Protein AF-A0A2T5BZZ6-F1 (afdb_monomer)

pLDDT: mean 80.96, std 11.54, range [42.22, 94.44]

Secondary structure (DSSP, 8-state):
-HHHHHHHHHHHHHHHHHHHHHHHHHHHHHHHHHTT---HHHHHHHHHHHHHHHHHHHHHHHHHHHHHHHHHTT-HHHHHHHHHHHHHHTTSTTHHHHHHHHHHHHHSSHHHHHHHHTTS------

Foldseek 3Di:
DLVLLLVLLVVLQVVLVVLLVVLVVQLVVQQVVLVVDPDPVVNVVSNVVSVVSSVVSNVLSVLSNVLSVCSNVLAPVSLVSLLVQLVVLCVVPDPSVVSSVSSNVVSPDVVSVVSSVVPPPPPPDD

Organism: NCBI:txid1639118

Sequence (126 aa):
MDSHVKIIGILYLVFSILGIIGALVLFLTLNLIGQFIDDSEVVAILSIVATVVATVMAVCSVPGIIAGWGLLKYQEWARILTIILSALNILNFPFGTALGIYAIWALVQPETIDLFGSAAPNIQSR

Structure (mmCIF, N/CA/C/O backbone):
data_AF-A0A2T5BZZ6-F1
#
_entry.id   AF-A0A2T5BZZ6-F1
#
loop_
_atom_site.group_PDB
_atom_site.id
_atom_site.type_symbol
_atom_site.label_atom_id
_atom_site.label_alt_id
_atom_site.label_comp_id
_atom_site.label_asym_id
_atom_site.label_entity_id
_atom_site.label_seq_id
_atom_site.pdbx_PDB_ins_code
_atom_site.Cartn_x
_atom_site.Cartn_y
_atom_site.Cartn_z
_atom_site.occupancy
_atom_site.B_iso_or_equiv
_atom_site.auth_seq_id
_atom_site.auth_comp_id
_atom_site.auth_asym_id
_atom_site.auth_atom_id
_atom_site.pdbx_PDB_model_num
ATOM 1 N N . MET A 1 1 ? -21.858 1.022 15.400 1.00 59.78 1 MET A N 1
ATOM 2 C CA . MET A 1 1 ? -20.380 1.041 15.367 1.00 59.78 1 MET A CA 1
ATOM 3 C C . MET A 1 1 ? -19.829 -0.051 14.455 1.00 59.78 1 MET A C 1
ATOM 5 O O . MET A 1 1 ? -19.029 0.265 13.582 1.00 59.78 1 MET A O 1
ATOM 9 N N . ASP A 1 2 ? -20.371 -1.270 14.505 1.00 62.12 2 ASP A N 1
ATOM 10 C CA . ASP A 1 2 ? -20.029 -2.401 13.619 1.00 62.12 2 ASP A CA 1
ATOM 11 C C . ASP A 1 2 ? -20.019 -2.058 12.127 1.00 62.12 2 ASP A C 1
ATOM 13 O O . ASP A 1 2 ? -19.119 -2.470 11.395 1.00 62.12 2 ASP A O 1
ATOM 17 N N . SER A 1 3 ? -21.013 -1.291 11.669 1.00 72.00 3 SER A N 1
ATOM 18 C CA . SER A 1 3 ? -21.139 -0.901 10.263 1.00 72.00 3 SER A CA 1
ATOM 19 C C . SER A 1 3 ? -19.992 -0.001 9.800 1.00 72.00 3 SER A C 1
ATOM 21 O O . SER A 1 3 ? -19.524 -0.170 8.682 1.00 72.00 3 SER A O 1
ATOM 23 N N . HIS A 1 4 ? -19.486 0.906 10.646 1.00 75.44 4 HIS A N 1
ATOM 24 C CA . HIS A 1 4 ? -18.37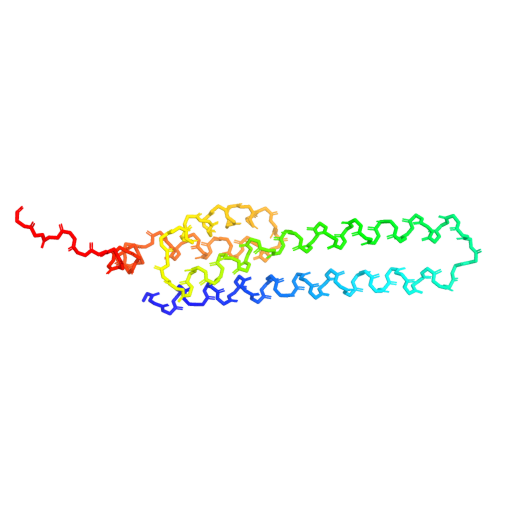2 1.794 10.283 1.00 75.44 4 HIS A CA 1
ATOM 25 C C . HIS A 1 4 ? -17.062 1.018 10.142 1.00 75.44 4 HIS A C 1
ATOM 27 O O . HIS A 1 4 ? -16.353 1.190 9.154 1.00 75.44 4 HIS A O 1
ATOM 33 N N . VAL A 1 5 ? -16.789 0.097 11.073 1.00 75.12 5 VAL A N 1
ATOM 34 C CA . VAL A 1 5 ? -15.617 -0.792 11.011 1.00 75.12 5 VAL A CA 1
ATOM 35 C C . VAL A 1 5 ? -15.670 -1.668 9.756 1.00 75.12 5 VAL A C 1
ATOM 37 O O . VAL A 1 5 ? -14.678 -1.771 9.036 1.00 75.12 5 VAL A O 1
ATOM 40 N N . LYS A 1 6 ? -16.841 -2.235 9.431 1.00 76.75 6 LYS A N 1
ATOM 41 C CA . LYS A 1 6 ? -17.039 -3.002 8.190 1.00 76.75 6 LYS A CA 1
ATOM 42 C C . LYS A 1 6 ? -16.829 -2.148 6.939 1.00 76.75 6 LYS A C 1
ATOM 44 O O . LYS A 1 6 ? -16.141 -2.597 6.028 1.00 76.75 6 LYS A O 1
ATOM 49 N N . ILE A 1 7 ? -17.370 -0.927 6.896 1.00 82.38 7 ILE A N 1
ATOM 50 C CA . ILE A 1 7 ? -17.188 -0.002 5.765 1.00 82.38 7 ILE A CA 1
ATOM 51 C C . ILE A 1 7 ? -15.703 0.311 5.558 1.00 82.38 7 ILE A C 1
ATOM 53 O O . ILE A 1 7 ? -15.234 0.253 4.427 1.00 82.38 7 ILE A O 1
ATOM 57 N N . ILE A 1 8 ? -14.948 0.580 6.627 1.00 78.94 8 ILE A N 1
ATOM 58 C CA . ILE A 1 8 ? -13.509 0.884 6.541 1.00 78.94 8 ILE A CA 1
ATOM 59 C C . ILE A 1 8 ? -12.712 -0.334 6.086 1.00 78.94 8 ILE A C 1
ATOM 61 O O . ILE A 1 8 ? -11.857 -0.208 5.211 1.00 78.94 8 ILE A O 1
ATOM 65 N N . GLY A 1 9 ? -13.016 -1.513 6.635 1.00 78.19 9 GLY A N 1
ATOM 66 C CA . GLY A 1 9 ? -12.382 -2.761 6.217 1.00 78.19 9 GLY A CA 1
ATOM 67 C C . GLY A 1 9 ? -12.603 -3.046 4.730 1.00 78.19 9 GLY A C 1
ATOM 68 O O . GLY A 1 9 ? -11.657 -3.375 4.017 1.00 78.19 9 GLY A O 1
ATOM 69 N N . ILE A 1 10 ? -13.831 -2.838 4.240 1.00 82.44 10 ILE A N 1
ATOM 70 C CA . ILE A 1 10 ? -14.166 -2.966 2.816 1.00 82.44 10 ILE A CA 1
ATOM 71 C C . ILE A 1 10 ? -13.457 -1.888 1.989 1.00 82.44 10 ILE A C 1
ATOM 73 O O . ILE A 1 10 ? -12.921 -2.217 0.936 1.00 82.44 10 ILE A O 1
ATOM 77 N N . LEU A 1 11 ? -13.403 -0.632 2.448 1.00 81.75 11 LEU A N 1
ATOM 78 C CA . LEU A 1 11 ? -12.719 0.451 1.734 1.00 81.75 11 LEU A CA 1
ATOM 79 C C . LEU A 1 11 ? -11.241 0.126 1.509 1.00 81.75 11 LEU A C 1
ATOM 81 O O . LEU A 1 11 ? -10.764 0.236 0.385 1.00 81.75 11 LEU A O 1
ATOM 85 N N . TYR A 1 12 ? -10.535 -0.306 2.557 1.00 80.44 12 TYR A N 1
ATOM 86 C CA . TYR A 1 12 ? -9.131 -0.706 2.457 1.00 80.44 12 TYR A CA 1
ATOM 87 C C . TYR A 1 12 ? -8.945 -1.889 1.507 1.00 80.44 12 TYR A C 1
ATOM 89 O O . TYR A 1 12 ? -8.041 -1.877 0.677 1.00 80.44 12 TYR A O 1
ATOM 97 N N . LEU A 1 13 ? -9.832 -2.882 1.579 1.00 81.88 13 LEU A N 1
ATOM 98 C CA . LEU A 1 13 ? -9.776 -4.061 0.722 1.00 81.88 13 LEU A CA 1
ATOM 99 C C . LEU A 1 13 ? -10.014 -3.701 -0.753 1.00 81.88 13 LEU A C 1
ATOM 101 O O . LEU A 1 13 ? -9.241 -4.111 -1.615 1.00 81.88 13 LEU A O 1
ATOM 105 N N . VAL A 1 14 ? -11.027 -2.882 -1.045 1.00 86.31 14 VAL A N 1
ATOM 106 C CA . VAL A 1 14 ? -11.317 -2.389 -2.400 1.00 86.31 14 VAL A CA 1
ATOM 107 C C . VAL A 1 14 ? -10.163 -1.536 -2.921 1.00 86.31 14 VAL A C 1
ATOM 109 O O . VAL A 1 14 ? -9.724 -1.744 -4.049 1.00 86.31 14 VAL A O 1
ATOM 112 N N . PHE A 1 15 ? -9.630 -0.618 -2.111 1.00 82.25 15 PHE A N 1
ATOM 113 C CA . PHE A 1 15 ? -8.525 0.249 -2.516 1.00 82.25 15 PHE A CA 1
ATOM 114 C C . PHE A 1 15 ? -7.249 -0.550 -2.805 1.00 82.25 15 PHE A C 1
ATOM 116 O O . PHE A 1 15 ? -6.587 -0.309 -3.810 1.00 82.25 15 PHE A O 1
ATOM 123 N N . SER A 1 16 ? -6.941 -1.560 -1.988 1.00 83.94 16 SER A N 1
ATOM 124 C CA . SER A 1 16 ? -5.824 -2.471 -2.239 1.00 83.94 16 SER A CA 1
ATOM 125 C C . SER A 1 16 ? -6.016 -3.322 -3.492 1.00 83.94 16 SER A C 1
ATOM 127 O O . SER A 1 16 ? -5.068 -3.500 -4.253 1.00 83.94 16 SER A O 1
ATOM 129 N N . ILE A 1 17 ? -7.224 -3.837 -3.741 1.00 87.56 17 ILE A N 1
ATOM 130 C CA . ILE A 1 17 ? -7.514 -4.587 -4.971 1.00 87.56 17 ILE A CA 1
ATOM 131 C C . ILE A 1 17 ? -7.357 -3.679 -6.192 1.00 87.56 17 ILE A C 1
ATOM 133 O O . ILE A 1 17 ? -6.719 -4.074 -7.165 1.00 87.56 17 ILE A O 1
ATOM 137 N N . LEU A 1 18 ? -7.875 -2.450 -6.134 1.00 87.38 18 LEU A N 1
ATOM 138 C CA . LEU A 1 18 ? -7.681 -1.458 -7.190 1.00 87.38 18 LEU A CA 1
ATOM 139 C C . LEU A 1 18 ? -6.200 -1.119 -7.387 1.00 87.38 18 LEU A C 1
ATOM 141 O O . LEU A 1 18 ? -5.769 -0.988 -8.528 1.00 87.38 18 LEU A O 1
ATOM 145 N N . GLY A 1 19 ? -5.412 -1.038 -6.313 1.00 85.38 19 GLY A N 1
ATOM 146 C CA . GLY A 1 19 ? -3.962 -0.848 -6.377 1.00 85.38 19 GLY A CA 1
ATOM 147 C C . GLY A 1 19 ? -3.250 -1.978 -7.125 1.00 85.38 19 GLY A C 1
ATOM 148 O O . GLY A 1 19 ? -2.431 -1.711 -8.003 1.00 85.38 19 GLY A O 1
ATOM 149 N N . ILE A 1 20 ? -3.617 -3.234 -6.851 1.00 88.06 20 ILE A N 1
ATOM 150 C CA . ILE A 1 20 ? -3.078 -4.411 -7.554 1.00 88.06 20 ILE A CA 1
ATOM 151 C C . ILE A 1 20 ? -3.506 -4.421 -9.024 1.00 88.06 20 ILE A C 1
ATOM 153 O O . ILE A 1 20 ? -2.679 -4.664 -9.900 1.00 88.06 20 ILE A O 1
ATOM 157 N N . ILE A 1 21 ? -4.778 -4.133 -9.312 1.00 91.62 21 ILE A N 1
ATOM 158 C CA . ILE A 1 21 ? -5.274 -4.038 -10.691 1.00 91.62 21 ILE A CA 1
ATOM 159 C C . ILE A 1 21 ? -4.536 -2.921 -11.434 1.00 91.62 21 ILE A C 1
ATOM 161 O O . ILE A 1 21 ? -4.086 -3.135 -12.553 1.00 91.62 21 ILE A O 1
ATOM 165 N N . GLY A 1 22 ? -4.352 -1.757 -10.810 1.00 88.94 22 GLY A N 1
ATOM 166 C CA . GLY A 1 22 ? -3.592 -0.644 -11.374 1.00 88.94 22 GLY A CA 1
ATOM 167 C C . GLY A 1 22 ? -2.138 -1.018 -11.664 1.00 88.94 22 GLY A C 1
ATOM 168 O O . GLY A 1 22 ? -1.646 -0.728 -12.751 1.00 88.94 22 GLY A O 1
ATOM 169 N N . ALA A 1 23 ? -1.478 -1.725 -10.742 1.00 90.31 23 ALA A N 1
ATOM 170 C CA . ALA A 1 23 ? -0.124 -2.239 -10.940 1.00 90.31 23 ALA A CA 1
ATOM 171 C C . ALA A 1 23 ? -0.046 -3.214 -12.126 1.00 90.31 23 ALA A C 1
ATOM 173 O O . ALA A 1 23 ? 0.867 -3.119 -12.945 1.00 90.31 23 ALA A O 1
ATOM 174 N N . LEU A 1 24 ? -1.025 -4.115 -12.253 1.00 92.94 24 LEU A N 1
ATOM 175 C CA . LEU A 1 24 ? -1.108 -5.062 -13.364 1.00 92.94 24 LEU A CA 1
ATOM 176 C C . LEU A 1 24 ? -1.353 -4.348 -14.696 1.00 92.94 24 LEU A C 1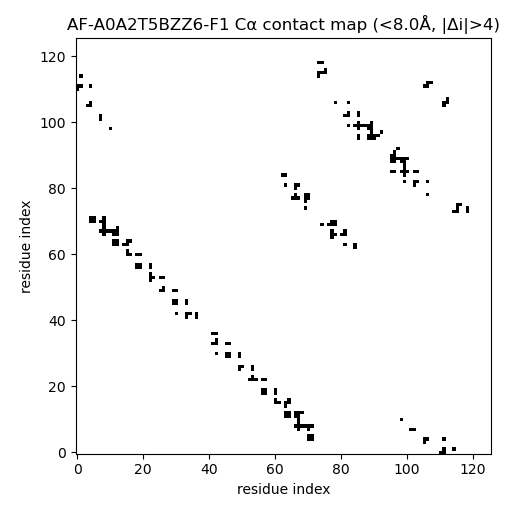
ATOM 178 O O . LEU A 1 24 ? -0.675 -4.634 -15.678 1.00 92.94 24 LEU A O 1
ATOM 182 N N . VAL A 1 25 ? -2.296 -3.404 -14.733 1.00 93.75 25 VAL A N 1
ATOM 183 C CA . VAL A 1 25 ? -2.597 -2.616 -15.932 1.00 93.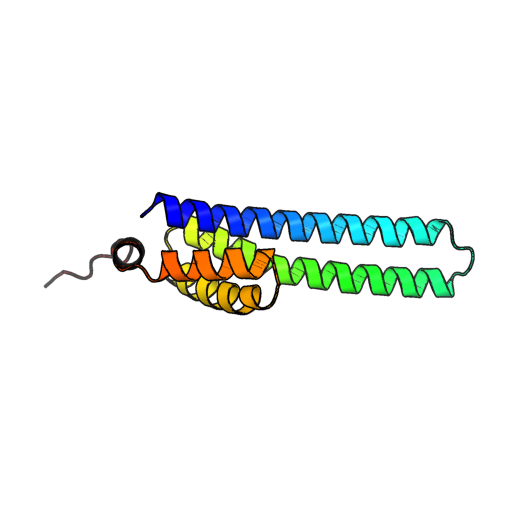75 25 VAL A CA 1
ATOM 184 C C . VAL A 1 25 ? -1.360 -1.847 -16.378 1.00 93.75 25 VAL A C 1
ATOM 186 O O . VAL A 1 25 ? -1.012 -1.939 -17.548 1.00 93.75 25 VAL A O 1
ATOM 189 N N . LEU A 1 26 ? -0.676 -1.155 -15.459 1.00 91.38 26 LEU A N 1
ATOM 190 C CA . LEU A 1 26 ? 0.555 -0.413 -15.737 1.00 91.38 26 LEU A CA 1
ATOM 191 C C . LEU A 1 26 ? 1.666 -1.329 -16.268 1.00 91.38 26 LEU A C 1
ATOM 193 O O . LEU A 1 26 ? 2.325 -1.004 -17.253 1.00 91.38 26 LEU A O 1
ATOM 197 N N . PHE A 1 27 ? 1.860 -2.489 -15.638 1.00 92.44 27 PHE A N 1
ATOM 198 C CA . PHE A 1 27 ? 2.835 -3.474 -16.094 1.00 92.44 27 PHE A CA 1
ATOM 199 C C . PHE A 1 27 ? 2.544 -3.924 -17.529 1.00 92.44 27 PHE A C 1
ATOM 201 O O . PHE A 1 27 ? 3.444 -3.937 -18.370 1.00 92.44 27 PHE A O 1
ATOM 208 N N . LEU A 1 28 ? 1.288 -4.264 -17.825 1.00 93.31 28 LEU A N 1
ATOM 209 C CA . LEU A 1 28 ? 0.876 -4.722 -19.147 1.00 93.31 28 LEU A CA 1
ATOM 210 C C . LEU A 1 28 ? 0.993 -3.620 -20.200 1.00 93.31 28 LEU A C 1
ATOM 212 O O . LEU A 1 28 ? 1.511 -3.893 -21.278 1.00 93.31 28 LEU A O 1
ATOM 216 N N . THR A 1 29 ? 0.567 -2.384 -19.916 1.00 92.94 29 THR A N 1
ATOM 217 C CA . THR A 1 29 ? 0.685 -1.282 -20.883 1.00 92.94 29 THR A CA 1
ATOM 218 C C . THR A 1 29 ? 2.133 -0.939 -21.182 1.00 92.94 29 THR A C 1
ATOM 220 O O . THR A 1 29 ? 2.468 -0.792 -22.353 1.00 92.94 29 THR A O 1
ATOM 223 N N . LEU A 1 30 ? 3.009 -0.856 -20.177 1.00 91.31 30 LEU A N 1
ATOM 224 C CA . LEU A 1 30 ? 4.423 -0.550 -20.409 1.00 91.31 30 LEU A CA 1
ATOM 225 C C . LEU A 1 30 ? 5.114 -1.642 -21.236 1.00 91.31 30 LEU A C 1
ATOM 227 O O . LEU A 1 30 ? 5.819 -1.328 -22.193 1.00 91.31 30 LEU A O 1
ATOM 231 N N . ASN A 1 31 ? 4.866 -2.920 -20.934 1.00 90.69 31 ASN A N 1
ATOM 232 C CA . ASN A 1 31 ? 5.427 -4.016 -21.729 1.00 90.69 31 ASN A CA 1
ATOM 233 C C . ASN A 1 31 ? 4.809 -4.093 -23.138 1.00 90.69 31 ASN A C 1
ATOM 235 O O . ASN A 1 31 ? 5.519 -4.411 -24.087 1.00 90.69 31 ASN A O 1
ATOM 239 N N . LEU A 1 32 ? 3.520 -3.768 -23.300 1.00 92.50 32 LEU A N 1
ATOM 240 C CA . LEU A 1 32 ? 2.862 -3.712 -24.609 1.00 92.50 32 LEU A CA 1
ATOM 241 C C . LEU A 1 32 ? 3.438 -2.592 -25.482 1.00 92.50 32 LEU A C 1
ATOM 243 O O . LEU A 1 32 ? 3.715 -2.822 -26.653 1.00 92.50 32 LEU A O 1
ATOM 247 N N . ILE A 1 33 ? 3.664 -1.403 -24.913 1.00 91.06 33 ILE A N 1
ATOM 248 C CA . ILE A 1 33 ? 4.312 -0.282 -25.611 1.00 91.06 33 ILE A CA 1
ATOM 249 C C . ILE A 1 33 ? 5.721 -0.681 -26.059 1.00 91.06 33 ILE A C 1
ATOM 251 O O . ILE A 1 33 ? 6.111 -0.368 -27.180 1.00 91.06 33 ILE A O 1
ATOM 255 N N . GLY A 1 34 ? 6.449 -1.430 -25.225 1.00 90.31 34 GLY A N 1
ATOM 256 C CA . GLY A 1 34 ? 7.765 -1.969 -25.568 1.00 90.31 34 GLY A CA 1
ATOM 257 C C . GLY A 1 34 ? 7.779 -2.834 -26.834 1.00 90.31 34 GLY A C 1
ATOM 258 O O . GLY A 1 34 ? 8.781 -2.849 -27.533 1.00 90.31 34 GLY A O 1
ATOM 259 N N . GLN A 1 35 ? 6.673 -3.495 -27.197 1.00 90.06 35 GLN A N 1
ATOM 260 C CA . GLN A 1 35 ? 6.607 -4.293 -28.432 1.00 90.06 35 GLN A CA 1
ATOM 261 C C . GLN A 1 35 ? 6.588 -3.449 -29.714 1.00 90.06 35 GLN A C 1
ATOM 263 O O . GLN A 1 35 ? 6.828 -3.983 -30.792 1.00 90.06 35 GLN A O 1
ATOM 268 N N . PHE A 1 36 ? 6.300 -2.150 -29.609 1.00 91.94 36 PHE A N 1
ATOM 269 C CA . PHE A 1 36 ? 6.297 -1.214 -30.736 1.00 91.94 36 PHE A CA 1
ATOM 270 C C . PHE A 1 36 ? 7.603 -0.409 -30.847 1.00 91.94 36 PHE A C 1
ATOM 272 O O . PHE A 1 36 ? 7.679 0.520 -31.649 1.00 91.94 36 PHE A O 1
ATOM 279 N N . ILE A 1 37 ? 8.611 -0.726 -30.027 1.00 92.81 37 ILE A N 1
ATOM 280 C CA . ILE A 1 37 ? 9.915 -0.059 -30.003 1.00 92.81 37 ILE A CA 1
ATOM 281 C C . ILE A 1 37 ? 10.959 -1.006 -30.608 1.00 92.81 37 ILE A C 1
ATOM 283 O O . ILE A 1 37 ? 11.166 -2.102 -30.096 1.00 92.81 37 ILE A O 1
ATOM 287 N N . ASP A 1 38 ? 11.645 -0.564 -31.665 1.00 91.06 38 ASP A N 1
ATOM 288 C CA . ASP A 1 38 ? 12.681 -1.361 -32.350 1.00 91.06 38 ASP A CA 1
ATOM 289 C C . ASP A 1 38 ? 14.042 -1.362 -31.621 1.00 91.06 38 ASP A C 1
ATOM 291 O O . ASP A 1 38 ? 14.937 -2.140 -31.952 1.00 91.06 38 ASP A O 1
ATOM 295 N N . ASP A 1 39 ? 14.215 -0.501 -30.615 1.00 93.56 39 ASP A N 1
ATOM 296 C CA . ASP A 1 39 ? 15.431 -0.413 -29.807 1.00 93.56 39 ASP A CA 1
ATOM 297 C C . ASP A 1 39 ? 15.375 -1.365 -28.599 1.00 93.56 39 ASP A C 1
ATOM 299 O O . ASP A 1 39 ? 14.668 -1.130 -27.613 1.00 93.56 39 ASP A O 1
ATOM 303 N N . SER A 1 40 ? 16.165 -2.439 -28.659 1.00 90.00 40 SER A N 1
ATOM 304 C CA . SER A 1 40 ? 16.230 -3.459 -27.608 1.00 90.00 40 SER A CA 1
ATOM 305 C C . SER A 1 40 ? 16.712 -2.938 -26.249 1.00 90.00 40 SER A C 1
ATOM 307 O O . SER A 1 40 ? 16.324 -3.493 -25.220 1.00 90.00 40 SER A O 1
ATOM 309 N N . GLU A 1 41 ? 17.545 -1.893 -26.217 1.00 93.19 41 GLU A N 1
ATOM 310 C CA . GLU A 1 41 ? 18.035 -1.308 -24.964 1.00 93.19 41 GLU A CA 1
ATOM 311 C C . GLU A 1 41 ? 16.904 -0.555 -24.254 1.00 93.19 41 GLU A C 1
ATOM 313 O O . GLU A 1 41 ? 16.672 -0.740 -23.055 1.00 93.19 41 GLU A O 1
ATOM 318 N N . VAL A 1 42 ? 16.116 0.209 -25.016 1.00 91.44 42 VAL A N 1
ATOM 319 C CA . VAL A 1 42 ? 14.941 0.929 -24.505 1.00 91.44 42 VAL A CA 1
ATOM 320 C C . VAL A 1 42 ? 13.885 -0.043 -23.978 1.00 91.44 42 VAL A C 1
ATOM 322 O O . VAL A 1 42 ? 13.337 0.177 -22.896 1.00 91.44 42 VAL A O 1
ATOM 325 N N . VAL A 1 43 ? 13.626 -1.145 -24.691 1.00 93.25 43 VAL A N 1
ATOM 326 C CA . VAL A 1 43 ? 12.673 -2.180 -24.252 1.00 93.25 43 VAL A CA 1
ATOM 327 C C . VAL A 1 43 ? 13.111 -2.827 -22.937 1.00 93.25 43 VAL A C 1
ATOM 329 O O 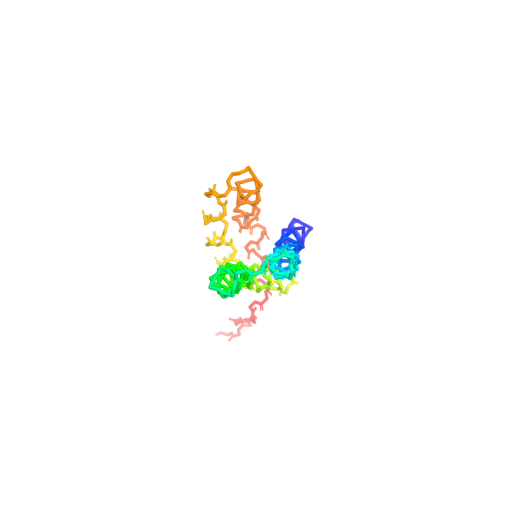. VAL A 1 43 ? 12.284 -3.013 -22.039 1.00 93.25 43 VAL A O 1
ATOM 332 N N . ALA A 1 44 ? 14.404 -3.128 -22.783 1.00 92.12 44 ALA A N 1
ATOM 333 C CA . ALA A 1 44 ? 14.935 -3.707 -21.552 1.00 92.12 44 ALA A CA 1
ATOM 334 C C . ALA A 1 44 ? 14.760 -2.757 -20.357 1.00 92.12 44 ALA A C 1
ATOM 336 O O . ALA A 1 44 ? 14.240 -3.164 -19.316 1.00 92.12 44 ALA A O 1
ATOM 337 N N . ILE A 1 45 ? 15.121 -1.479 -20.516 1.00 92.94 45 ILE A N 1
ATOM 338 C CA . ILE A 1 45 ? 14.956 -0.465 -19.465 1.00 92.94 45 ILE A CA 1
ATOM 339 C C . ILE A 1 45 ? 13.475 -0.309 -19.104 1.00 92.94 45 ILE A C 1
ATOM 341 O O . ILE A 1 45 ? 13.123 -0.317 -17.922 1.00 92.94 45 ILE A O 1
ATOM 345 N N . LEU A 1 46 ? 12.595 -0.222 -20.104 1.00 92.75 46 LEU A N 1
ATOM 346 C CA . LEU A 1 46 ? 11.158 -0.071 -19.897 1.00 92.75 46 LEU A CA 1
ATOM 347 C C . LEU A 1 46 ? 10.563 -1.258 -19.130 1.00 92.75 46 LEU A C 1
ATOM 349 O O . LEU A 1 46 ? 9.778 -1.052 -18.206 1.00 92.75 46 LEU A O 1
ATOM 353 N N . SER A 1 47 ? 10.966 -2.489 -19.461 1.00 91.62 47 SER A N 1
ATOM 354 C CA . SER A 1 47 ? 10.492 -3.693 -18.771 1.00 91.62 47 SER A CA 1
ATOM 355 C C . SER A 1 47 ? 10.981 -3.753 -17.320 1.00 91.62 47 SER A C 1
ATOM 357 O O . SER A 1 47 ? 10.206 -4.085 -16.418 1.00 91.62 47 SER A O 1
ATOM 359 N N . ILE A 1 48 ? 12.232 -3.356 -17.056 1.00 94.06 48 ILE A N 1
ATOM 360 C CA . ILE A 1 48 ? 12.764 -3.260 -15.689 1.00 94.06 48 ILE A CA 1
ATOM 361 C C . ILE A 1 48 ? 11.968 -2.228 -14.887 1.00 94.06 48 ILE A C 1
ATOM 363 O O . ILE A 1 48 ? 11.501 -2.537 -13.791 1.00 94.06 48 ILE A O 1
ATOM 367 N N . VAL A 1 49 ? 11.758 -1.028 -15.435 1.00 93.56 49 VAL A N 1
ATOM 368 C CA . VAL A 1 49 ? 10.977 0.031 -14.776 1.00 93.56 49 VAL A CA 1
ATOM 369 C C . VAL A 1 49 ? 9.549 -0.441 -14.511 1.00 93.56 49 VAL A C 1
ATOM 371 O O . VAL A 1 49 ? 9.070 -0.321 -13.384 1.00 93.56 49 VAL A O 1
ATOM 374 N N . ALA A 1 50 ? 8.889 -1.040 -15.505 1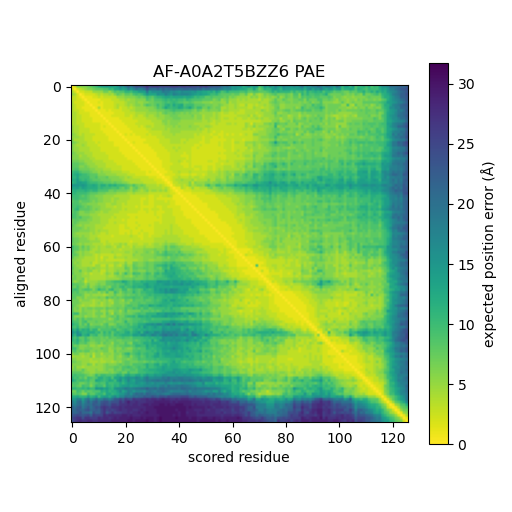.00 92.44 50 ALA A N 1
ATOM 375 C CA . ALA A 1 50 ? 7.546 -1.589 -15.361 1.00 92.44 50 ALA A CA 1
ATOM 376 C C . ALA A 1 50 ? 7.478 -2.631 -14.240 1.00 92.44 50 ALA A C 1
ATOM 378 O O . ALA A 1 50 ? 6.582 -2.579 -13.398 1.00 92.44 50 ALA A O 1
ATOM 379 N N . THR A 1 51 ? 8.450 -3.543 -14.195 1.00 92.44 51 THR A N 1
ATOM 380 C CA . THR A 1 51 ? 8.525 -4.603 -13.185 1.00 92.44 51 THR A CA 1
ATOM 381 C C . THR A 1 51 ? 8.736 -4.025 -11.791 1.00 92.44 51 THR A C 1
ATOM 383 O O . THR A 1 51 ? 8.011 -4.388 -10.865 1.00 92.44 51 THR A O 1
ATOM 386 N N . VAL A 1 52 ? 9.693 -3.108 -11.621 1.00 94.44 52 VAL A N 1
ATOM 387 C CA . VAL A 1 52 ? 9.994 -2.502 -10.316 1.00 94.44 52 VAL A CA 1
ATOM 388 C C . VAL A 1 52 ? 8.798 -1.703 -9.809 1.00 94.44 52 VAL A C 1
ATOM 390 O O . VAL A 1 52 ? 8.357 -1.925 -8.683 1.00 94.44 52 VAL A O 1
ATOM 393 N N . VAL A 1 53 ? 8.226 -0.824 -10.636 1.00 92.38 53 VAL A N 1
ATOM 394 C CA . VAL A 1 53 ? 7.091 0.020 -10.234 1.00 92.38 53 VAL A CA 1
ATOM 395 C C . VAL A 1 53 ? 5.869 -0.835 -9.896 1.00 92.38 53 VAL A C 1
ATOM 397 O O . VAL A 1 53 ? 5.273 -0.649 -8.834 1.00 92.38 53 VAL A O 1
ATOM 400 N N . ALA A 1 54 ? 5.528 -1.815 -10.738 1.00 91.06 54 ALA A N 1
ATOM 401 C CA . ALA A 1 54 ? 4.399 -2.706 -10.481 1.00 91.06 54 ALA A CA 1
ATOM 402 C C . ALA A 1 54 ? 4.601 -3.541 -9.208 1.00 91.06 54 ALA A C 1
ATOM 404 O O . ALA A 1 54 ? 3.671 -3.691 -8.415 1.00 91.06 54 ALA A O 1
ATOM 405 N N . THR A 1 55 ? 5.821 -4.031 -8.969 1.00 90.56 55 THR A N 1
ATOM 406 C CA . THR A 1 55 ? 6.147 -4.800 -7.759 1.00 90.56 55 THR A CA 1
ATOM 407 C C . THR A 1 55 ? 6.019 -3.937 -6.509 1.00 90.56 55 THR A C 1
ATOM 409 O O . THR A 1 55 ? 5.388 -4.358 -5.542 1.00 90.56 55 THR A O 1
ATOM 412 N N . VAL A 1 56 ? 6.554 -2.713 -6.523 1.00 89.81 56 VAL A N 1
ATOM 413 C CA . VAL A 1 56 ? 6.441 -1.782 -5.390 1.00 89.81 56 VAL A CA 1
ATOM 414 C C . VAL A 1 56 ? 4.974 -1.453 -5.105 1.00 89.81 56 VAL A C 1
ATOM 416 O O . VAL A 1 56 ? 4.541 -1.560 -3.958 1.00 89.81 56 VAL A O 1
ATOM 419 N N . MET A 1 57 ? 4.176 -1.142 -6.132 1.00 88.62 57 MET A N 1
ATOM 420 C CA . MET A 1 57 ? 2.736 -0.894 -5.969 1.00 88.62 57 MET A CA 1
ATOM 421 C C . MET A 1 57 ? 1.992 -2.110 -5.399 1.00 88.62 57 MET A C 1
ATOM 423 O O . MET A 1 57 ? 1.148 -1.961 -4.509 1.00 88.62 57 MET A O 1
ATOM 427 N N . ALA A 1 58 ? 2.312 -3.317 -5.873 1.00 87.12 58 ALA A N 1
ATOM 428 C CA . ALA A 1 58 ? 1.711 -4.549 -5.377 1.00 87.12 58 ALA A CA 1
ATOM 429 C C . ALA A 1 58 ? 2.066 -4.792 -3.903 1.00 87.12 58 ALA A C 1
ATOM 431 O O . ALA A 1 58 ? 1.173 -5.035 -3.092 1.00 87.12 58 ALA A O 1
ATOM 432 N N . VAL A 1 59 ? 3.342 -4.648 -3.528 1.00 88.50 59 VAL A N 1
ATOM 433 C CA . VAL A 1 59 ? 3.814 -4.807 -2.142 1.00 88.50 59 VAL A CA 1
ATOM 434 C C . VAL A 1 59 ? 3.161 -3.781 -1.216 1.00 88.50 59 VAL A C 1
ATOM 436 O O . VAL A 1 59 ? 2.704 -4.149 -0.136 1.00 88.50 59 VAL A O 1
ATOM 439 N N . CYS A 1 60 ? 3.028 -2.522 -1.642 1.00 82.44 60 CYS A N 1
ATOM 440 C CA . CYS A 1 60 ? 2.314 -1.495 -0.878 1.00 82.44 60 CYS A CA 1
ATOM 441 C C . CYS A 1 60 ? 0.813 -1.794 -0.714 1.00 82.44 60 CYS A C 1
ATOM 443 O O . CYS A 1 60 ? 0.205 -1.341 0.255 1.00 82.44 60 CYS A O 1
ATOM 445 N N . SER A 1 61 ? 0.212 -2.582 -1.611 1.00 84.88 61 SER A N 1
ATOM 446 C CA . SER A 1 61 ? -1.207 -2.955 -1.537 1.00 84.88 61 SER A CA 1
ATOM 447 C C . SER A 1 61 ? -1.481 -4.087 -0.537 1.00 84.88 61 SER A C 1
ATOM 449 O O . SER A 1 61 ? -2.561 -4.121 0.060 1.00 84.88 61 SER A O 1
ATOM 451 N N . VAL A 1 62 ? -0.509 -4.978 -0.302 1.00 86.00 62 VAL A N 1
ATOM 452 C CA . VAL A 1 62 ? -0.599 -6.110 0.645 1.00 86.00 62 VAL A CA 1
ATOM 453 C C . VAL A 1 62 ? -1.028 -5.698 2.062 1.00 86.00 62 VAL A C 1
ATOM 455 O O . VAL A 1 62 ? -1.993 -6.278 2.569 1.00 86.00 62 VAL A O 1
ATOM 458 N N . PRO A 1 63 ? -0.393 -4.715 2.731 1.00 81.75 63 PRO A N 1
ATOM 459 C CA . PRO A 1 63 ? -0.767 -4.357 4.096 1.00 81.75 63 PRO A CA 1
ATOM 460 C C . PRO A 1 63 ? -2.197 -3.809 4.197 1.00 81.75 63 PRO A C 1
ATOM 462 O O . PRO A 1 63 ? -2.852 -4.042 5.210 1.00 81.75 63 PRO A O 1
ATOM 465 N N . GLY A 1 64 ? -2.730 -3.175 3.145 1.00 81.94 64 GLY A N 1
ATOM 466 C CA . GLY A 1 64 ? -4.135 -2.755 3.108 1.00 81.94 64 GLY A CA 1
ATOM 467 C C . GLY A 1 64 ? -5.123 -3.930 3.037 1.00 81.94 64 GLY A C 1
ATOM 468 O O . GLY A 1 64 ? -6.162 -3.890 3.694 1.00 81.94 64 GLY A O 1
ATOM 469 N N . ILE A 1 65 ? -4.768 -5.027 2.353 1.00 84.00 65 ILE A N 1
ATOM 470 C CA . ILE A 1 65 ? -5.564 -6.271 2.353 1.00 84.00 65 ILE A CA 1
ATOM 471 C C . ILE A 1 65 ? -5.557 -6.901 3.745 1.00 84.00 65 ILE A C 1
ATOM 473 O O . ILE A 1 65 ? -6.606 -7.292 4.257 1.00 84.00 65 ILE A O 1
ATOM 477 N N . ILE A 1 66 ? -4.378 -6.978 4.369 1.00 86.38 66 ILE A N 1
ATOM 478 C CA . ILE A 1 66 ? -4.205 -7.537 5.713 1.00 86.38 66 ILE A CA 1
ATOM 479 C C . ILE A 1 66 ? -5.016 -6.727 6.736 1.00 86.38 66 ILE A C 1
ATOM 481 O O . ILE A 1 66 ? -5.742 -7.306 7.545 1.00 86.38 66 ILE A O 1
ATOM 485 N N . ALA A 1 67 ? -4.942 -5.396 6.666 1.00 81.06 67 ALA A N 1
ATOM 486 C CA . ALA A 1 67 ? -5.714 -4.484 7.502 1.00 81.06 67 ALA A CA 1
ATOM 487 C C . ALA A 1 67 ? -7.227 -4.651 7.297 1.00 81.06 67 ALA A C 1
ATOM 489 O O . ALA A 1 67 ? -7.961 -4.845 8.266 1.00 81.06 67 ALA A O 1
ATOM 490 N N . GLY A 1 68 ? -7.688 -4.658 6.041 1.00 82.62 68 GLY A N 1
ATOM 491 C CA . GLY A 1 68 ? -9.099 -4.843 5.705 1.00 82.62 68 GLY A CA 1
ATOM 492 C C . GL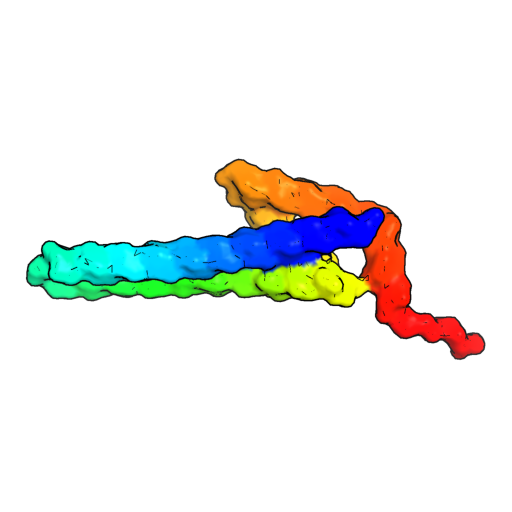Y A 1 68 ? -9.651 -6.178 6.206 1.00 82.62 68 GLY A C 1
ATOM 493 O O . GLY A 1 68 ? -10.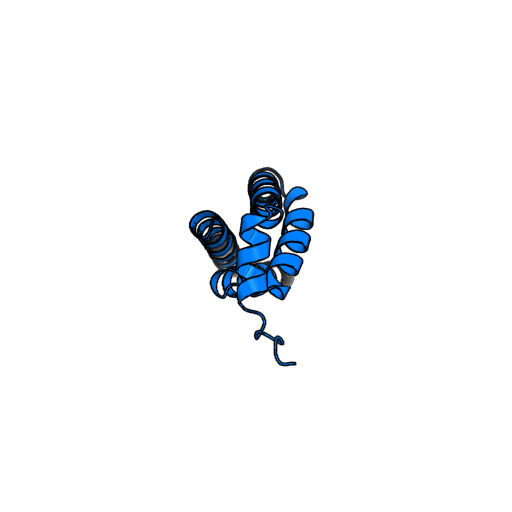700 -6.218 6.850 1.00 82.62 68 GLY A O 1
ATOM 494 N N . TRP A 1 69 ? -8.918 -7.273 5.993 1.00 83.38 69 TRP A N 1
ATOM 495 C CA . TRP A 1 69 ? -9.325 -8.597 6.465 1.00 83.38 69 TRP A CA 1
ATOM 496 C C . TRP A 1 69 ? -9.321 -8.691 7.996 1.00 83.38 69 TRP A C 1
ATOM 498 O O . TRP A 1 69 ? -10.257 -9.228 8.594 1.00 83.38 69 TRP A O 1
ATOM 508 N N . GLY A 1 70 ? -8.301 -8.136 8.648 1.00 81.56 70 GLY A N 1
ATOM 509 C CA . GLY A 1 70 ? -8.206 -8.118 10.102 1.00 81.56 70 GLY A CA 1
ATOM 510 C C . GLY A 1 70 ? -9.319 -7.297 10.770 1.00 81.56 70 GLY A C 1
ATOM 511 O O . GLY A 1 70 ? -9.858 -7.732 11.790 1.00 81.56 70 GLY A O 1
ATOM 512 N N . LEU A 1 71 ? -9.731 -6.169 10.170 1.00 81.75 71 LEU A N 1
ATOM 513 C CA . LEU A 1 71 ? -10.885 -5.384 10.634 1.00 81.75 71 LEU A CA 1
ATOM 514 C C . LEU A 1 71 ? -12.191 -6.173 10.536 1.00 81.75 71 LEU A C 1
ATOM 516 O O . LEU A 1 71 ? -12.991 -6.149 11.467 1.00 81.75 71 LEU A O 1
ATOM 520 N N . LEU A 1 72 ? -12.402 -6.898 9.432 1.00 79.44 72 LEU A N 1
ATOM 521 C CA . LEU A 1 72 ? -13.607 -7.712 9.232 1.00 79.44 72 LEU A CA 1
ATOM 522 C C . LEU A 1 72 ? -13.709 -8.881 10.222 1.00 79.44 72 LEU A C 1
ATOM 524 O O . LEU A 1 72 ? -14.809 -9.355 10.496 1.00 79.44 72 LEU A O 1
ATOM 528 N N . LYS A 1 73 ? -12.574 -9.336 10.764 1.00 80.50 73 LYS A N 1
ATOM 529 C CA . LYS A 1 73 ? -12.499 -10.353 11.822 1.00 80.50 73 LYS A CA 1
ATOM 530 C C . LYS A 1 73 ? -12.463 -9.772 13.239 1.00 80.50 73 LYS A C 1
ATOM 532 O O . LYS A 1 73 ? -12.218 -10.532 14.175 1.00 80.50 73 LYS A O 1
ATOM 537 N N . TYR A 1 74 ? -12.670 -8.463 13.394 1.00 76.50 74 TYR A N 1
ATOM 538 C CA . TYR A 1 74 ? -12.637 -7.764 14.681 1.00 76.50 74 TYR A CA 1
ATOM 539 C C . TYR A 1 74 ? -11.386 -8.084 15.515 1.00 76.50 74 TYR A C 1
ATOM 541 O O . TYR A 1 74 ? -11.454 -8.308 16.718 1.00 76.50 74 TYR A O 1
ATOM 549 N N . GLN A 1 75 ? -10.220 -8.127 14.867 1.00 79.38 75 GLN A N 1
ATOM 550 C CA . GLN A 1 75 ? -8.952 -8.402 15.539 1.00 79.38 75 GLN A CA 1
ATOM 551 C C . GLN A 1 75 ? -8.284 -7.112 16.040 1.00 79.38 75 GLN A C 1
ATOM 553 O O . GLN A 1 75 ? -8.094 -6.174 15.266 1.00 79.38 75 GLN A O 1
ATOM 558 N N . GLU A 1 76 ? -7.847 -7.077 17.303 1.00 75.44 76 GLU A N 1
ATOM 559 C CA . GLU A 1 76 ? -7.187 -5.897 17.895 1.00 75.44 76 GLU A CA 1
ATOM 560 C C . GLU A 1 76 ? -5.908 -5.476 17.157 1.00 75.44 76 GLU A C 1
ATOM 562 O O . GLU A 1 76 ? -5.674 -4.284 16.939 1.00 75.44 76 GLU A O 1
ATOM 567 N N . TRP A 1 77 ? -5.105 -6.439 16.691 1.00 80.31 77 TRP A N 1
ATOM 568 C CA . TRP A 1 77 ? -3.879 -6.156 15.936 1.00 80.31 77 TRP A CA 1
ATOM 569 C C . TRP A 1 77 ? -4.165 -5.413 14.623 1.00 80.31 77 TRP A C 1
ATOM 571 O O . TRP A 1 77 ? -3.378 -4.565 14.198 1.00 80.31 77 TRP A O 1
ATOM 581 N N . ALA A 1 78 ? -5.318 -5.676 14.003 1.00 80.69 78 ALA A N 1
ATOM 582 C CA . ALA A 1 78 ? -5.722 -5.042 12.756 1.00 80.69 78 ALA A CA 1
ATOM 583 C C . ALA A 1 78 ? -6.107 -3.575 12.957 1.00 80.69 78 ALA A C 1
ATOM 585 O O . ALA A 1 78 ? -5.865 -2.752 12.074 1.00 80.69 78 ALA A O 1
ATOM 586 N N . ARG A 1 79 ? -6.643 -3.226 14.135 1.00 80.50 79 ARG A N 1
ATOM 587 C CA . ARG A 1 79 ? -6.917 -1.835 14.514 1.00 80.50 79 ARG A CA 1
ATOM 588 C C . ARG A 1 79 ? -5.628 -1.017 14.509 1.00 80.50 79 ARG A C 1
ATOM 590 O O . ARG A 1 79 ? -5.570 0.022 13.857 1.00 80.50 79 ARG A O 1
ATOM 597 N N . ILE A 1 80 ? -4.586 -1.514 15.177 1.00 82.81 80 ILE A N 1
ATOM 598 C CA . ILE A 1 80 ? -3.281 -0.839 15.264 1.00 82.81 80 ILE A CA 1
ATOM 599 C C . ILE A 1 80 ? -2.657 -0.700 13.870 1.00 82.81 80 ILE A C 1
ATOM 601 O O . ILE A 1 80 ? -2.254 0.396 13.483 1.00 82.81 80 ILE A O 1
ATOM 605 N N . LEU A 1 81 ? -2.645 -1.784 13.086 1.00 83.81 81 LEU A N 1
ATOM 606 C CA . LEU A 1 81 ? -2.120 -1.780 11.717 1.00 83.81 81 LEU A CA 1
ATOM 607 C C . LEU A 1 81 ? -2.830 -0.745 10.836 1.00 83.81 81 LEU A C 1
ATOM 609 O O . LEU A 1 81 ? -2.183 0.006 10.109 1.00 83.81 81 LEU A O 1
ATOM 613 N N . THR A 1 82 ? -4.155 -0.661 10.944 1.00 83.81 82 THR A N 1
ATOM 614 C CA . THR A 1 82 ? -4.966 0.272 10.153 1.00 83.81 82 THR A CA 1
ATOM 615 C C . THR A 1 82 ? -4.747 1.718 10.569 1.00 83.81 82 THR A C 1
ATOM 617 O O . THR A 1 82 ? -4.734 2.587 9.705 1.00 83.81 82 THR A O 1
ATOM 620 N N . ILE A 1 83 ? -4.519 2.001 11.854 1.00 83.19 83 ILE A N 1
ATOM 621 C CA . ILE A 1 83 ? -4.156 3.350 12.316 1.00 83.19 83 ILE A CA 1
ATOM 622 C C . ILE A 1 83 ? -2.807 3.776 11.719 1.00 83.19 83 ILE A C 1
ATOM 624 O O . ILE A 1 83 ? -2.701 4.881 11.188 1.00 83.19 83 ILE A O 1
ATOM 628 N N . ILE A 1 84 ? -1.805 2.890 11.730 1.00 85.12 84 ILE A N 1
ATOM 629 C CA . ILE A 1 84 ? -0.488 3.156 11.127 1.00 85.12 84 ILE A CA 1
ATOM 630 C C . ILE A 1 84 ? -0.629 3.409 9.620 1.00 85.12 84 ILE A C 1
ATOM 632 O O . ILE A 1 84 ? -0.143 4.416 9.106 1.00 85.12 84 ILE A O 1
ATOM 636 N N . LEU A 1 85 ? -1.348 2.532 8.915 1.00 82.38 85 LEU A N 1
ATOM 637 C CA . LEU A 1 85 ? -1.635 2.683 7.485 1.00 82.38 85 LEU A CA 1
ATOM 638 C C . LEU A 1 85 ? -2.395 3.972 7.178 1.00 82.38 85 LEU A C 1
ATOM 640 O O . LEU A 1 85 ? -2.117 4.621 6.176 1.00 82.38 85 LEU A O 1
ATOM 644 N N . SER A 1 86 ? -3.317 4.373 8.049 1.00 81.94 86 SER A N 1
ATOM 645 C CA . SER A 1 86 ? -4.096 5.599 7.887 1.00 81.94 86 SER A CA 1
ATOM 646 C C . SER A 1 86 ? -3.229 6.843 8.026 1.00 81.94 86 SER A C 1
ATOM 648 O O . SER A 1 86 ? -3.381 7.770 7.236 1.00 81.94 86 SER A O 1
ATOM 650 N N . ALA A 1 87 ? -2.276 6.848 8.962 1.00 82.62 87 ALA A N 1
ATOM 651 C CA . ALA A 1 87 ? -1.301 7.928 9.086 1.00 82.62 87 ALA A CA 1
ATOM 652 C C . ALA A 1 87 ? -0.425 8.057 7.827 1.00 82.62 87 ALA A C 1
ATOM 654 O O . ALA A 1 87 ? -0.199 9.167 7.350 1.00 82.62 87 ALA A O 1
ATOM 655 N N . LEU A 1 88 ? 0.004 6.932 7.244 1.00 81.50 88 LEU A N 1
ATOM 656 C CA . LEU A 1 88 ? 0.734 6.927 5.971 1.00 81.50 88 LEU A CA 1
ATOM 657 C C . LEU A 1 88 ? -0.146 7.400 4.806 1.00 81.50 88 LEU A C 1
ATOM 659 O O . LEU A 1 88 ? 0.297 8.185 3.971 1.00 81.50 88 LEU A O 1
ATOM 663 N N . ASN A 1 89 ? -1.408 6.971 4.768 1.00 77.38 89 ASN A N 1
ATOM 664 C CA . ASN A 1 89 ? -2.350 7.349 3.718 1.00 77.38 89 ASN A CA 1
ATOM 665 C C . ASN A 1 89 ? -2.725 8.832 3.747 1.00 77.38 89 ASN A C 1
ATOM 667 O O . ASN A 1 89 ? -3.049 9.372 2.694 1.00 77.38 89 ASN A O 1
ATOM 671 N N . ILE A 1 90 ? -2.615 9.522 4.887 1.00 81.00 90 ILE A N 1
ATOM 672 C CA . ILE A 1 90 ? -2.831 10.975 4.951 1.00 81.00 90 ILE A CA 1
ATOM 673 C C . ILE A 1 90 ? -1.896 11.746 4.013 1.00 81.00 90 ILE A C 1
ATOM 675 O O . ILE A 1 90 ? -2.312 12.771 3.471 1.00 81.00 90 ILE A O 1
ATOM 679 N N . LEU A 1 91 ? -0.694 11.223 3.752 1.00 77.69 91 LEU A N 1
ATOM 680 C CA . LEU A 1 91 ? 0.260 11.806 2.806 1.00 77.69 91 LEU A CA 1
ATOM 681 C C . LEU A 1 91 ? -0.182 11.654 1.337 1.00 77.69 91 LEU A C 1
ATOM 683 O O . LEU A 1 91 ? 0.266 12.414 0.482 1.00 77.69 91 LEU A O 1
ATOM 687 N N . ASN A 1 92 ? -1.084 10.714 1.038 1.00 72.19 92 ASN A N 1
ATOM 688 C CA . ASN A 1 92 ? -1.624 10.473 -0.301 1.00 72.19 92 ASN A CA 1
ATOM 689 C C . ASN A 1 92 ? -2.901 11.300 -0.541 1.00 72.19 92 ASN A C 1
ATOM 691 O O . ASN A 1 92 ? -4.024 10.801 -0.439 1.00 72.19 92 ASN A O 1
ATOM 695 N N . PHE A 1 93 ? -2.745 12.582 -0.874 1.00 74.06 93 PHE A N 1
ATOM 696 C CA . PHE A 1 93 ? -3.868 13.475 -1.186 1.00 74.06 93 PHE A CA 1
ATOM 697 C C . PHE A 1 93 ? -4.424 13.225 -2.605 1.00 74.06 93 PHE A C 1
ATOM 699 O O . PHE A 1 93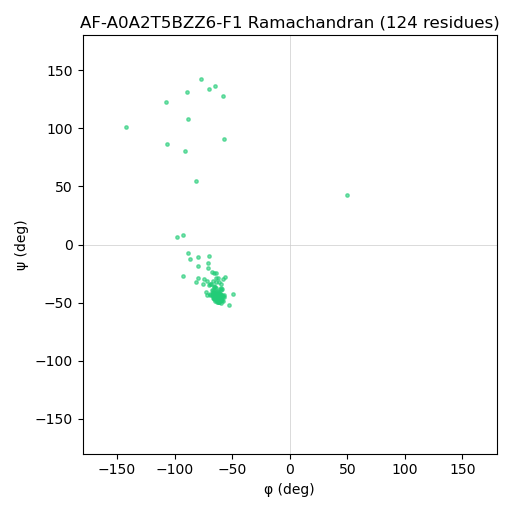 ? -3.632 13.017 -3.525 1.00 74.06 93 PHE A O 1
ATOM 706 N N . PRO A 1 94 ? -5.752 13.291 -2.849 1.00 71.88 94 PRO A N 1
ATOM 707 C CA . PRO A 1 94 ? -6.845 13.585 -1.907 1.00 71.88 94 PRO A CA 1
ATOM 708 C C . PRO A 1 94 ? -7.491 12.349 -1.257 1.00 71.88 94 PRO A C 1
ATOM 710 O O . PRO A 1 94 ? -8.039 12.438 -0.157 1.00 71.88 94 PRO A O 1
ATOM 713 N N . PHE A 1 95 ? -7.451 11.193 -1.924 1.00 73.94 95 PHE A N 1
ATOM 714 C CA . PHE A 1 95 ? -8.221 10.016 -1.509 1.00 73.94 95 PHE A CA 1
ATOM 715 C C . PHE A 1 95 ? -7.664 9.341 -0.252 1.00 73.94 95 PHE A C 1
ATOM 717 O O . PHE A 1 95 ? -8.435 8.959 0.627 1.00 73.94 95 PHE A O 1
ATOM 724 N N . GLY A 1 96 ? -6.340 9.231 -0.130 1.00 72.25 96 GLY A N 1
ATOM 725 C CA . GLY A 1 96 ? -5.694 8.654 1.048 1.00 72.25 96 GLY A CA 1
ATOM 726 C C . GLY A 1 96 ? -5.919 9.498 2.302 1.00 72.25 96 GLY A C 1
ATOM 727 O O . GLY A 1 96 ? -6.155 8.943 3.372 1.00 72.25 96 GLY A O 1
ATOM 728 N N . THR A 1 97 ? -5.960 10.826 2.175 1.00 78.50 97 THR A N 1
ATOM 729 C CA . THR A 1 97 ? -6.276 11.733 3.288 1.00 78.50 97 THR A CA 1
ATOM 730 C C . THR A 1 97 ? -7.694 11.547 3.811 1.00 78.50 97 THR A C 1
ATOM 732 O O . THR A 1 97 ? -7.880 11.390 5.017 1.00 78.50 97 THR A O 1
ATOM 735 N N . ALA A 1 98 ? -8.693 11.498 2.925 1.00 81.81 98 ALA A N 1
ATOM 736 C CA . ALA A 1 98 ? -10.078 11.260 3.330 1.00 81.81 98 ALA A CA 1
ATOM 737 C C . ALA A 1 98 ? -10.238 9.894 4.020 1.00 81.81 98 ALA A C 1
ATOM 739 O O . ALA A 1 98 ? -10.848 9.792 5.086 1.00 81.81 98 ALA A O 1
ATOM 740 N N . LEU A 1 99 ? -9.634 8.855 3.436 1.00 79.12 99 LEU A N 1
ATOM 741 C CA . LEU A 1 99 ? -9.688 7.490 3.948 1.00 79.12 99 LEU A CA 1
ATOM 742 C C . LEU A 1 99 ? -8.956 7.363 5.293 1.00 79.12 99 LEU A C 1
ATOM 744 O O . LEU A 1 99 ? -9.479 6.750 6.221 1.00 79.12 99 LEU A O 1
ATOM 748 N N . GLY A 1 100 ? -7.791 7.999 5.429 1.00 82.31 100 GLY A N 1
ATOM 749 C CA . GLY A 1 100 ? -6.991 7.995 6.649 1.00 82.31 100 GLY A CA 1
ATOM 750 C C . GLY A 1 100 ? -7.678 8.705 7.816 1.00 82.31 100 GLY A C 1
ATOM 751 O O . GLY A 1 100 ? -7.765 8.142 8.906 1.00 82.31 100 GLY A O 1
ATOM 752 N N . ILE A 1 101 ? -8.239 9.899 7.590 1.00 84.25 101 ILE A N 1
ATOM 753 C CA . ILE A 1 101 ? -8.979 10.637 8.627 1.00 84.25 101 ILE A CA 1
ATOM 754 C C . ILE A 1 101 ? -10.209 9.840 9.075 1.00 84.25 101 ILE A C 1
ATOM 756 O O . ILE A 1 101 ? -10.432 9.680 10.276 1.00 84.25 101 ILE A O 1
ATOM 760 N N . TYR A 1 102 ? -10.984 9.302 8.127 1.00 84.06 102 TYR A N 1
ATOM 761 C CA . TYR A 1 102 ? -12.185 8.528 8.443 1.00 84.06 102 TYR A CA 1
ATOM 762 C C . TYR A 1 102 ? -11.861 7.248 9.224 1.00 84.06 102 TYR A C 1
ATOM 764 O O . TYR A 1 102 ? -12.532 6.930 10.207 1.00 84.06 102 TYR A O 1
ATOM 772 N N . ALA A 1 103 ? -10.800 6.543 8.827 1.00 82.75 103 ALA A N 1
ATOM 773 C CA . ALA A 1 103 ? -10.356 5.333 9.500 1.00 82.75 103 ALA A CA 1
ATOM 774 C C . ALA A 1 103 ? -9.879 5.608 10.934 1.00 82.75 103 ALA A C 1
ATOM 776 O O . ALA A 1 103 ? -10.301 4.905 11.850 1.00 82.75 103 ALA A O 1
ATOM 777 N N . ILE A 1 104 ? -9.067 6.650 11.152 1.00 83.88 104 ILE A N 1
ATOM 778 C CA . ILE A 1 104 ? -8.616 7.038 12.498 1.00 83.88 104 ILE A CA 1
ATOM 779 C C . ILE A 1 104 ? -9.815 7.424 13.367 1.00 83.88 104 ILE A C 1
ATOM 781 O O . ILE A 1 104 ? -9.959 6.904 14.470 1.00 83.88 104 ILE A O 1
ATOM 785 N N . TRP A 1 105 ? -10.704 8.284 12.865 1.00 85.75 105 TRP A N 1
ATOM 786 C CA . TRP A 1 105 ? -11.870 8.743 13.622 1.00 85.75 105 TRP A CA 1
ATOM 787 C C . TRP A 1 105 ? -12.770 7.586 14.075 1.00 85.75 105 TRP A C 1
ATOM 789 O O . TRP A 1 105 ? -13.184 7.546 15.231 1.00 85.75 105 TRP A O 1
ATOM 799 N N . ALA A 1 106 ? -13.042 6.620 13.198 1.00 81.00 106 ALA A N 1
ATOM 800 C CA . ALA A 1 106 ? -13.903 5.489 13.532 1.00 81.00 106 ALA A CA 1
ATOM 801 C C . ALA A 1 106 ? -13.225 4.446 14.440 1.00 81.00 106 ALA A C 1
ATOM 803 O O . ALA A 1 106 ? -13.898 3.832 15.267 1.00 81.00 106 ALA A O 1
ATOM 804 N N . LEU A 1 107 ? -11.910 4.227 14.296 1.00 78.19 107 LEU A N 1
ATOM 805 C CA . LEU A 1 107 ? -11.165 3.225 15.076 1.00 78.19 107 LEU A CA 1
ATOM 806 C C . LEU A 1 107 ? -10.797 3.697 16.488 1.00 78.19 107 LEU A C 1
ATOM 808 O O . LEU A 1 107 ? -10.483 2.862 17.335 1.00 78.19 107 LEU A O 1
ATOM 812 N N . VAL A 1 108 ? -10.827 5.007 16.742 1.00 79.81 108 VAL A N 1
ATOM 813 C CA . VAL A 1 108 ? -10.542 5.608 18.057 1.00 79.81 108 VAL A CA 1
ATOM 814 C C . VAL A 1 108 ? -11.788 5.679 18.952 1.00 79.81 108 VAL A C 1
ATOM 816 O O . VAL A 1 108 ? -11.658 5.895 20.154 1.00 79.81 108 VAL A O 1
ATOM 819 N N . GLN A 1 109 ? -12.991 5.462 18.411 1.00 79.31 109 GLN A N 1
ATOM 820 C CA . GLN A 1 109 ? -14.223 5.537 19.204 1.00 79.31 109 GLN A CA 1
ATOM 821 C C . GLN A 1 109 ? -14.284 4.434 20.280 1.00 79.31 109 GLN A C 1
ATOM 823 O O . GLN A 1 109 ? -13.959 3.281 19.978 1.00 79.31 109 GLN A O 1
ATOM 828 N N . PRO A 1 110 ? -14.696 4.755 21.522 1.00 69.88 110 PRO A N 1
ATOM 829 C CA . PRO A 1 110 ? -14.714 3.806 22.638 1.00 69.88 110 PRO A CA 1
ATOM 830 C C . PRO A 1 110 ? -15.605 2.587 22.373 1.00 69.88 110 PRO A C 1
ATOM 832 O O . PRO A 1 110 ? -15.235 1.470 22.712 1.00 69.88 110 PRO A O 1
ATOM 835 N N . GLU A 1 111 ? -16.709 2.757 21.654 1.00 69.94 111 GLU A N 1
ATOM 836 C CA . GLU A 1 111 ? -17.594 1.662 21.256 1.00 69.94 111 GLU A CA 1
ATOM 837 C C . GLU A 1 111 ? -16.919 0.703 20.265 1.00 69.94 111 GLU A C 1
ATOM 839 O O . GLU A 1 111 ? -17.197 -0.496 20.251 1.00 69.94 111 GLU A O 1
ATOM 844 N N . THR A 1 112 ? -16.015 1.217 19.425 1.00 69.88 112 THR A N 1
ATOM 845 C CA . THR A 1 112 ? -15.176 0.391 18.555 1.00 69.88 112 THR A CA 1
ATOM 846 C C . THR A 1 112 ? -14.159 -0.379 19.395 1.00 69.88 112 THR A C 1
ATOM 848 O O . THR A 1 112 ? -13.959 -1.568 19.162 1.00 69.88 112 THR A O 1
ATOM 851 N N . ILE A 1 113 ? -13.546 0.264 20.395 1.00 71.19 113 ILE A N 1
ATOM 852 C CA . ILE A 1 113 ? -12.584 -0.366 21.313 1.00 71.19 113 ILE A CA 1
ATOM 853 C C . ILE A 1 113 ? -13.228 -1.546 22.052 1.00 71.19 113 ILE A C 1
ATOM 855 O O . ILE A 1 113 ? -12.641 -2.628 22.061 1.00 71.19 113 ILE A O 1
ATOM 859 N N . ASP A 1 114 ? -14.445 -1.378 22.568 1.00 72.06 114 ASP A N 1
ATOM 860 C CA . ASP A 1 114 ? -15.187 -2.439 23.260 1.00 72.06 114 ASP A CA 1
ATOM 861 C C . ASP A 1 114 ? -15.535 -3.618 22.338 1.00 72.06 114 ASP A C 1
ATOM 863 O O . ASP A 1 114 ? -15.526 -4.776 22.767 1.00 72.06 114 ASP A O 1
ATOM 867 N N . LEU A 1 115 ? -15.773 -3.352 21.049 1.00 71.06 115 LEU A N 1
ATOM 868 C CA . LEU A 1 115 ? -16.030 -4.391 20.049 1.00 71.06 115 LEU A CA 1
ATOM 869 C C . LEU A 1 115 ? -14.821 -5.296 19.803 1.00 71.06 115 LEU A C 1
ATOM 871 O O . LEU A 1 115 ? -14.974 -6.493 19.568 1.00 71.06 115 LEU A O 1
ATOM 875 N N . PHE A 1 116 ? -13.624 -4.712 19.840 1.00 68.81 116 PHE A N 1
ATOM 876 C CA . PHE A 1 116 ? -12.374 -5.445 19.678 1.00 68.81 116 PHE A CA 1
ATOM 877 C C . PHE A 1 116 ? -11.934 -6.122 20.994 1.00 68.81 116 PHE A C 1
ATOM 879 O O . PHE A 1 116 ? -11.402 -7.230 20.947 1.00 68.81 116 PHE A O 1
ATOM 886 N N . GLY A 1 117 ? -12.231 -5.516 22.152 1.00 64.12 117 GLY A N 1
ATOM 887 C CA . GLY A 1 117 ? -11.919 -6.064 23.479 1.00 64.12 117 GLY A CA 1
ATOM 888 C C . GLY A 1 117 ? -12.828 -7.220 23.919 1.00 64.12 117 GLY A C 1
ATOM 889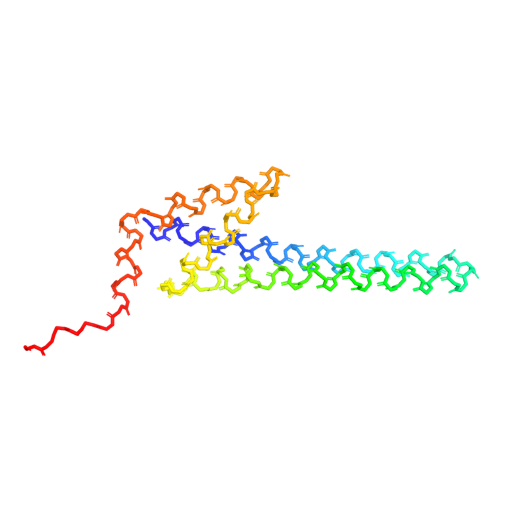 O O . GLY A 1 117 ? -12.376 -8.134 24.605 1.00 64.12 117 GLY A O 1
ATOM 890 N N . SER A 1 118 ? -14.087 -7.257 23.468 1.00 55.03 118 SER A N 1
ATOM 891 C CA . SER A 1 118 ? -15.036 -8.345 23.788 1.00 55.03 118 SER A CA 1
ATOM 892 C C . SER A 1 118 ? -14.703 -9.687 23.107 1.00 55.03 118 SER A C 1
ATOM 894 O O . SER A 1 118 ? -15.305 -10.709 23.431 1.00 55.03 118 SER A O 1
ATOM 896 N N . ALA A 1 119 ? -13.752 -9.699 22.164 1.00 50.97 119 ALA A N 1
ATOM 897 C CA . ALA A 1 119 ? -13.218 -10.909 21.535 1.00 50.97 119 ALA A CA 1
ATOM 898 C C . ALA A 1 119 ? -12.026 -11.519 22.304 1.00 50.97 119 ALA A C 1
ATOM 900 O O . ALA A 1 119 ? -11.576 -12.616 21.961 1.00 50.97 119 ALA A O 1
ATOM 901 N N . ALA A 1 120 ? -11.511 -10.842 23.339 1.00 46.03 120 ALA A N 1
ATOM 902 C CA . ALA A 1 120 ? -10.546 -11.433 24.256 1.00 46.03 120 ALA A CA 1
ATOM 903 C C . ALA A 1 120 ? -11.256 -12.493 25.122 1.00 46.03 120 ALA A C 1
ATOM 905 O O . ALA A 1 120 ? -12.350 -12.234 25.631 1.00 46.03 120 ALA A O 1
ATOM 906 N N . PRO A 1 121 ? -10.678 -13.698 25.300 1.00 43.94 121 PRO A N 1
ATOM 907 C CA . PRO A 1 121 ? -11.282 -14.708 26.150 1.00 43.94 121 PRO A CA 1
ATOM 908 C C . PRO A 1 121 ? -11.437 -14.121 27.547 1.00 43.94 121 PRO A C 1
ATOM 910 O O . PRO A 1 121 ? -10.490 -13.577 28.107 1.00 43.94 121 PRO A O 1
ATOM 913 N N . ASN A 1 122 ? -12.652 -14.213 28.078 1.00 46.56 122 ASN A N 1
ATOM 914 C CA . ASN A 1 122 ? -12.997 -13.794 29.422 1.00 46.56 122 ASN A CA 1
ATOM 915 C C . ASN A 1 122 ? -12.108 -14.534 30.441 1.00 46.56 122 ASN A C 1
ATOM 917 O O . ASN A 1 122 ? -12.455 -15.622 30.897 1.00 46.56 122 ASN A O 1
ATOM 921 N N . ILE A 1 123 ? -10.959 -13.954 30.806 1.00 55.66 123 ILE A N 1
ATOM 922 C CA . ILE A 1 123 ? -10.160 -14.375 31.963 1.00 55.66 123 ILE A CA 1
ATOM 923 C C . ILE A 1 123 ? -10.789 -13.744 33.215 1.00 55.66 123 ILE A C 1
ATOM 925 O O . ILE A 1 123 ? -10.148 -13.030 33.977 1.00 55.66 123 ILE A O 1
ATOM 929 N N . GLN A 1 124 ? -12.085 -13.978 33.418 1.00 51.41 124 GLN A N 1
ATOM 930 C CA . GLN A 1 124 ? -12.703 -13.899 34.733 1.00 51.41 124 GLN A CA 1
ATOM 931 C C . GLN A 1 124 ? -12.975 -15.326 35.184 1.00 51.41 124 GLN A C 1
ATOM 933 O O . GLN A 1 124 ? -14.062 -15.874 35.008 1.00 51.41 124 GLN A O 1
ATOM 938 N N . SER A 1 125 ? -11.971 -15.937 35.806 1.00 50.19 125 SER A N 1
ATOM 939 C CA . SER A 1 125 ? -12.236 -17.005 36.757 1.00 50.19 125 SER A CA 1
ATOM 940 C C . SER A 1 125 ? -11.267 -16.932 37.933 1.00 50.19 125 SER A C 1
ATOM 942 O O . SER A 1 125 ? -10.160 -17.462 37.850 1.00 50.19 125 SER A O 1
ATOM 944 N N . ARG A 1 126 ? -11.822 -16.385 39.022 1.00 42.22 126 ARG A N 1
ATOM 945 C CA . ARG A 1 126 ? -11.487 -16.566 40.445 1.00 42.22 126 ARG A CA 1
ATOM 946 C C . ARG A 1 126 ? -10.427 -15.663 41.057 1.00 42.22 126 ARG A C 1
ATOM 948 O O . ARG A 1 126 ? -9.258 -15.722 40.635 1.00 42.22 126 ARG A O 1
#

Radius of gyration: 19.53 Å; Cα contacts (8 Å, |Δi|>4): 129; chains: 1; bounding box: 39×31×73 Å

Solvent-accessible surface area (backbone atoms only — not comparable to full-atom values): 6423 Å² total; per-residue (Å²): 105,71,66,59,47,44,51,47,13,48,48,33,33,52,52,19,50,51,36,37,51,50,20,50,50,51,31,50,51,45,48,54,56,34,74,78,49,91,49,67,68,60,33,52,52,43,44,51,52,26,51,53,54,24,49,53,41,36,59,64,18,48,61,33,39,52,24,12,54,26,37,68,65,47,36,61,69,20,52,56,50,40,45,54,51,18,63,59,26,44,75,40,73,69,66,30,28,56,52,12,53,52,47,43,60,57,64,68,34,66,70,42,47,51,59,30,54,70,69,50,79,81,85,78,80,134

Nearest PDB structures (foldseek):
  3i9w-assembly1_A  TM=6.413E-01  e=6.381E+00  Escherichia coli K-12
  6z0c-assembly4_D  TM=4.647E-01  e=3.570E+00  Escherichia coli
  4fzs-assembly1_A  TM=3.859E-01  e=3.386E+00  Homo sapiens

Mean predicted aligned error: 8.48 Å